Protein AF-A0A5P2BYT5-F1 (afdb_monomer)

Solvent-accessible surface area (backbone atoms only — not comparable to full-atom values): 4072 Å² total; per-residue (Å²): 135,81,80,78,80,73,51,73,60,55,52,51,35,52,52,40,45,52,56,42,52,55,44,45,75,71,32,69,52,35,60,75,68,70,51,45,74,66,59,51,51,35,51,51,51,39,51,50,34,53,53,50,44,59,48,50,56,52,52,54,59,70,67,52,77,77,81,83,128

Organism: Streptomyces venezuelae (NCBI:txid54571)

Radius of gyration: 16.9 Å; Cα contacts (8 Å, |Δi|>4): 36; chains: 1; bounding box: 37×19×48 Å

Structure (mmCIF, N/CA/C/O backbone):
data_AF-A0A5P2BYT5-F1
#
_entry.id   AF-A0A5P2BYT5-F1
#
loop_
_atom_site.group_PDB
_atom_site.id
_atom_site.type_symbol
_atom_site.label_atom_id
_atom_site.label_alt_id
_atom_site.label_comp_id
_atom_site.label_asym_id
_atom_site.label_entity_id
_atom_site.label_seq_id
_atom_site.pdbx_PDB_ins_code
_atom_site.Cartn_x
_atom_site.Cartn_y
_atom_site.Cartn_z
_atom_site.occupancy
_atom_site.B_iso_or_equiv
_atom_site.auth_seq_id
_atom_site.auth_comp_id
_atom_site.auth_asym_id
_atom_site.auth_atom_id
_atom_site.pdbx_PDB_model_num
ATOM 1 N N . MET A 1 1 ? -6.592 2.312 -29.918 1.00 43.56 1 MET A N 1
ATOM 2 C CA . MET A 1 1 ? -5.465 2.648 -29.022 1.00 43.56 1 MET A CA 1
ATOM 3 C C . MET A 1 1 ? -5.310 1.485 -28.061 1.00 43.56 1 MET A C 1
ATOM 5 O O . MET A 1 1 ? -6.211 1.266 -27.263 1.00 43.56 1 MET A O 1
ATOM 9 N N . SER A 1 2 ? -4.268 0.670 -28.218 1.00 39.91 2 SER A N 1
ATOM 10 C CA . SER A 1 2 ? -4.005 -0.434 -27.288 1.00 39.91 2 SER A CA 1
ATOM 11 C C . SER A 1 2 ? -3.504 0.143 -25.961 1.00 39.91 2 SER A C 1
ATOM 13 O O . SER A 1 2 ? -2.709 1.084 -26.002 1.00 39.91 2 SER A O 1
ATOM 15 N N . PRO A 1 3 ? -3.958 -0.360 -24.802 1.00 49.19 3 PRO A N 1
ATOM 16 C CA . PRO A 1 3 ? -3.453 0.111 -23.522 1.00 49.19 3 PRO A CA 1
ATOM 17 C C . PRO A 1 3 ? -1.963 -0.220 -23.441 1.00 49.19 3 PRO A C 1
ATOM 19 O O . PRO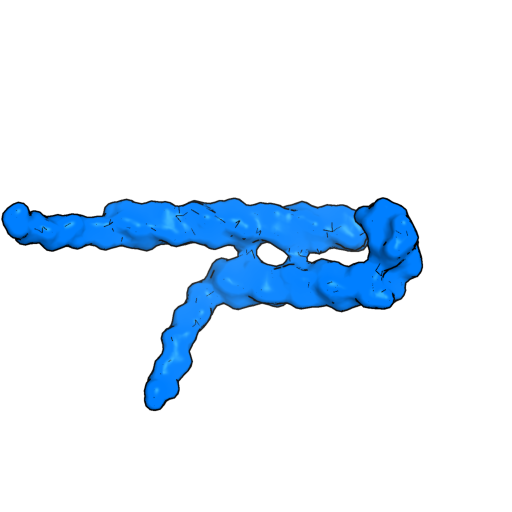 A 1 3 ? -1.564 -1.363 -23.667 1.00 49.19 3 PRO A O 1
ATOM 22 N N . VAL A 1 4 ? -1.140 0.786 -23.145 1.00 58.88 4 VAL A N 1
ATOM 23 C CA . VAL A 1 4 ? 0.255 0.561 -22.762 1.00 58.88 4 VAL A CA 1
ATOM 24 C C . VAL A 1 4 ? 0.219 -0.372 -21.555 1.00 58.88 4 VAL A C 1
ATOM 26 O O . VAL A 1 4 ? -0.440 -0.072 -20.559 1.00 58.88 4 VAL A O 1
ATOM 29 N N . ALA A 1 5 ? 0.835 -1.546 -21.680 1.00 58.69 5 ALA A N 1
ATOM 30 C CA . ALA A 1 5 ? 0.826 -2.532 -20.613 1.00 58.69 5 ALA A CA 1
ATOM 31 C C . ALA A 1 5 ? 1.582 -1.962 -19.409 1.00 58.69 5 ALA A C 1
ATOM 33 O O . ALA A 1 5 ? 2.789 -1.750 -19.476 1.00 58.69 5 ALA A O 1
ATOM 34 N N . THR A 1 6 ? 0.866 -1.711 -18.315 1.00 71.62 6 THR A N 1
ATOM 35 C CA . THR A 1 6 ? 1.463 -1.267 -17.056 1.00 71.62 6 THR A CA 1
ATOM 36 C C . THR A 1 6 ? 2.443 -2.336 -16.547 1.00 71.62 6 THR A C 1
ATOM 38 O O . THR A 1 6 ? 2.029 -3.500 -16.389 1.00 71.62 6 THR A O 1
ATOM 41 N N . PRO A 1 7 ? 3.714 -1.983 -16.269 1.00 83.25 7 PRO A N 1
ATOM 42 C CA . PRO A 1 7 ? 4.703 -2.900 -15.709 1.00 83.25 7 PRO A CA 1
ATOM 43 C C . PRO A 1 7 ? 4.180 -3.636 -14.468 1.00 83.25 7 PRO A C 1
ATOM 45 O O . PRO A 1 7 ? 3.310 -3.144 -13.740 1.00 83.25 7 PRO A O 1
ATOM 48 N N . ALA A 1 8 ? 4.679 -4.850 -14.222 1.00 86.00 8 ALA A N 1
ATOM 49 C CA . ALA A 1 8 ? 4.229 -5.668 -13.092 1.00 86.00 8 ALA A CA 1
ATOM 50 C C . ALA A 1 8 ? 4.473 -4.961 -11.747 1.00 86.00 8 ALA A C 1
ATOM 52 O O . ALA A 1 8 ? 3.630 -5.009 -10.851 1.00 86.00 8 ALA A O 1
ATOM 53 N N . GLU A 1 9 ? 5.587 -4.245 -11.641 1.00 83.06 9 GLU A N 1
ATOM 54 C CA . GLU A 1 9 ? 5.993 -3.444 -10.494 1.00 83.06 9 GLU A CA 1
ATOM 55 C C . GLU A 1 9 ? 5.028 -2.283 -10.241 1.00 83.06 9 GLU A C 1
ATOM 57 O O . GLU A 1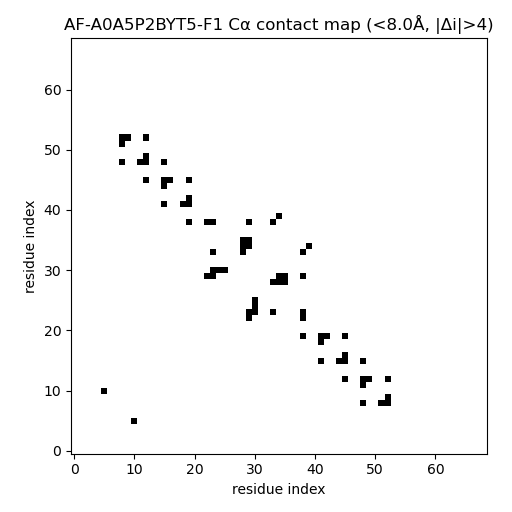 9 ? 4.687 -1.997 -9.091 1.00 83.06 9 GLU A O 1
ATOM 62 N N . GLU A 1 10 ? 4.540 -1.641 -11.304 1.00 87.00 10 GLU A N 1
ATOM 63 C CA . GLU A 1 10 ? 3.605 -0.521 -11.202 1.00 87.00 10 GLU A CA 1
ATOM 64 C C . GLU A 1 10 ? 2.206 -1.006 -10.813 1.00 87.00 10 GLU A C 1
ATOM 66 O O . GLU A 1 10 ? 1.601 -0.453 -9.893 1.00 87.00 10 GLU A O 1
ATOM 71 N N . ARG A 1 11 ? 1.739 -2.124 -11.385 1.00 90.62 11 ARG A N 1
ATOM 72 C CA . ARG A 1 11 ? 0.496 -2.781 -10.940 1.00 90.62 11 ARG A CA 1
ATOM 73 C C . ARG A 1 11 ? 0.564 -3.189 -9.469 1.00 90.62 11 ARG A C 1
ATOM 75 O O . ARG A 1 11 ? -0.382 -2.959 -8.715 1.00 90.62 11 ARG A O 1
ATOM 82 N N . GLN A 1 12 ? 1.694 -3.746 -9.037 1.00 89.88 12 GLN A N 1
ATOM 83 C CA . GLN A 1 12 ? 1.902 -4.112 -7.640 1.00 89.88 12 GLN A CA 1
ATOM 84 C C . GLN A 1 12 ? 1.903 -2.880 -6.723 1.00 89.88 12 GLN A C 1
ATOM 86 O O . GLN A 1 12 ? 1.321 -2.920 -5.636 1.00 89.88 12 GLN A O 1
ATOM 91 N N . ALA A 1 13 ? 2.524 -1.775 -7.142 1.00 90.00 13 ALA A N 1
ATOM 92 C CA . ALA A 1 13 ? 2.522 -0.533 -6.377 1.00 90.00 13 ALA A CA 1
ATOM 93 C C . ALA A 1 13 ? 1.112 0.057 -6.234 1.00 90.00 13 ALA A C 1
ATOM 95 O O . ALA A 1 13 ? 0.731 0.433 -5.124 1.00 90.00 13 ALA A O 1
ATOM 96 N N . GLN A 1 14 ? 0.331 0.071 -7.318 1.00 92.75 14 GLN A N 1
ATOM 97 C CA . GLN A 1 14 ? -1.063 0.521 -7.319 1.00 92.75 14 GLN A CA 1
ATOM 98 C C . GLN A 1 14 ? -1.928 -0.329 -6.381 1.00 92.75 14 GLN A C 1
ATOM 100 O O . GLN A 1 14 ? -2.654 0.221 -5.555 1.00 92.75 14 GLN A O 1
ATOM 105 N N . HIS A 1 15 ? -1.800 -1.658 -6.438 1.00 95.44 15 HIS A N 1
ATOM 106 C CA . HIS A 1 15 ? -2.549 -2.563 -5.566 1.00 95.44 15 HIS A CA 1
ATOM 107 C C . HIS A 1 15 ? -2.234 -2.328 -4.081 1.00 95.44 15 HIS A C 1
ATOM 109 O O . HIS A 1 15 ? -3.139 -2.173 -3.262 1.00 95.44 15 HIS A O 1
ATOM 115 N N . VAL A 1 16 ? -0.948 -2.239 -3.724 1.00 94.62 16 VAL A N 1
ATOM 116 C CA . VAL A 1 16 ? -0.528 -1.985 -2.337 1.00 94.62 16 VAL A CA 1
ATOM 117 C C . VAL A 1 16 ? -1.000 -0.612 -1.848 1.00 94.62 16 VAL A C 1
ATOM 119 O O . VAL A 1 16 ? -1.400 -0.480 -0.690 1.00 94.62 16 VAL A O 1
ATOM 122 N N . TYR A 1 17 ? -0.979 0.404 -2.713 1.00 94.56 17 TYR A N 1
ATOM 123 C CA . TYR A 1 17 ? -1.484 1.733 -2.380 1.00 94.56 17 TYR A CA 1
ATOM 124 C C . TYR A 1 17 ? -3.004 1.734 -2.160 1.00 94.56 17 TYR A C 1
ATOM 126 O O . TYR A 1 17 ? -3.464 2.264 -1.151 1.00 94.56 17 TYR A O 1
ATOM 134 N N . ALA A 1 18 ? -3.774 1.067 -3.024 1.00 96.38 18 ALA A N 1
ATOM 135 C CA . ALA A 1 18 ? -5.218 0.908 -2.855 1.00 96.38 18 ALA A CA 1
ATOM 136 C C . ALA A 1 18 ? -5.564 0.193 -1.538 1.00 96.38 18 ALA A C 1
ATOM 138 O O . ALA A 1 18 ? -6.413 0.664 -0.785 1.00 96.38 18 ALA A O 1
ATOM 139 N N . SER A 1 19 ? -4.854 -0.891 -1.203 1.00 96.00 19 SER A N 1
ATOM 140 C CA . SER A 1 19 ? -5.028 -1.579 0.085 1.00 96.00 19 SER A CA 1
ATOM 141 C C . SER A 1 19 ? -4.703 -0.683 1.284 1.00 96.00 19 SER A C 1
ATOM 143 O O . SER A 1 19 ? -5.366 -0.768 2.315 1.00 96.00 19 SER A O 1
ATOM 145 N N . LEU A 1 20 ? -3.686 0.179 1.171 1.00 94.38 20 LEU A N 1
ATOM 146 C CA . LEU A 1 20 ? -3.342 1.138 2.221 1.00 94.38 20 LEU A CA 1
ATOM 147 C C . LEU A 1 20 ? -4.445 2.190 2.415 1.00 94.38 20 LEU A C 1
ATOM 149 O O . LEU A 1 20 ? -4.757 2.514 3.558 1.00 94.38 20 LEU A O 1
ATO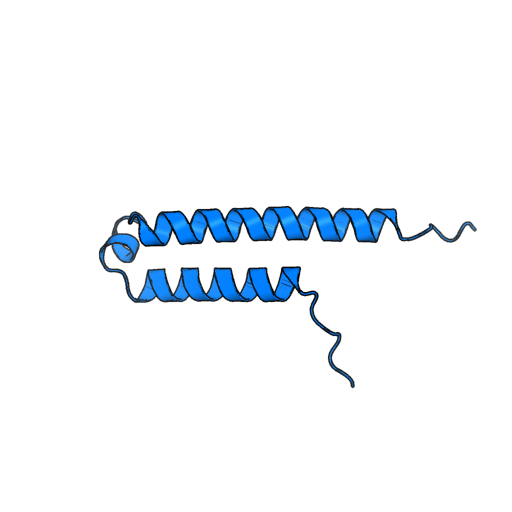M 153 N N . LEU A 1 21 ? -5.033 2.702 1.331 1.00 94.75 21 LEU A N 1
ATOM 154 C CA . LEU A 1 21 ? -6.134 3.668 1.392 1.00 94.75 21 LEU A CA 1
ATOM 155 C C . LEU A 1 21 ? -7.393 3.060 2.011 1.00 94.75 21 LEU A C 1
ATOM 157 O O . LEU A 1 21 ? -7.898 3.610 2.985 1.00 94.75 21 LEU A O 1
ATOM 161 N N . ALA A 1 22 ? -7.820 1.888 1.534 1.00 95.50 22 ALA A N 1
ATOM 162 C CA . ALA A 1 22 ? -8.960 1.169 2.106 1.00 95.50 22 ALA A CA 1
ATOM 163 C C . ALA A 1 22 ? -8.774 0.933 3.615 1.00 95.50 22 ALA A C 1
ATOM 165 O O . ALA A 1 22 ? -9.681 1.130 4.419 1.00 95.50 22 ALA A O 1
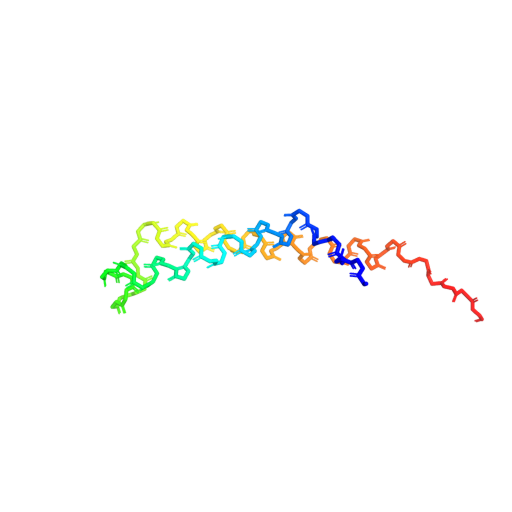ATOM 166 N N . HIS A 1 23 ? -7.549 0.608 4.039 1.00 95.00 23 HIS A N 1
ATOM 167 C CA . HIS A 1 23 ? -7.256 0.447 5.456 1.00 95.00 23 HIS A CA 1
ATOM 168 C C . HIS A 1 23 ? -7.425 1.739 6.269 1.00 95.00 23 HIS A C 1
ATOM 170 O O . HIS A 1 23 ? -7.866 1.676 7.415 1.00 95.00 23 HIS A O 1
ATOM 176 N N . TYR A 1 24 ? -7.079 2.903 5.713 1.00 92.56 24 TYR A N 1
ATOM 177 C CA . TYR A 1 24 ? -7.312 4.182 6.389 1.00 92.56 24 TYR A CA 1
ATOM 178 C C . TYR A 1 24 ? -8.788 4.547 6.480 1.00 92.56 24 TYR A C 1
ATOM 180 O O . TYR A 1 24 ? -9.168 5.233 7.422 1.00 92.56 24 TYR A O 1
ATOM 188 N N . GLU A 1 25 ? -9.615 4.100 5.542 1.00 93.25 25 GLU A N 1
ATOM 189 C CA . GLU A 1 25 ? -11.056 4.350 5.574 1.00 93.25 25 GLU A CA 1
ATOM 190 C C . GLU A 1 25 ? -11.751 3.489 6.642 1.00 93.25 25 GLU A C 1
ATOM 192 O O . GLU A 1 25 ? -12.586 3.995 7.400 1.00 93.25 25 GLU A O 1
ATOM 197 N N . ASP A 1 26 ? -11.321 2.232 6.785 1.00 93.50 26 ASP A N 1
ATOM 198 C CA . ASP A 1 26 ? -12.002 1.241 7.627 1.00 93.50 26 ASP A CA 1
ATOM 199 C C . ASP A 1 26 ? -11.397 1.065 9.033 1.00 93.50 26 ASP A C 1
ATOM 201 O O . ASP A 1 26 ? -12.069 0.593 9.954 1.00 93.50 26 ASP A O 1
ATOM 205 N N . CYS A 1 27 ? -10.130 1.431 9.257 1.00 94.94 27 CYS A N 1
ATOM 206 C CA . CYS A 1 27 ? -9.470 1.204 10.545 1.00 94.94 27 CYS A CA 1
ATOM 207 C C . CYS A 1 27 ? -9.609 2.400 11.495 1.00 94.94 27 CYS A C 1
ATOM 209 O O . CYS A 1 27 ? -8.903 3.400 11.362 1.00 94.94 27 CYS A O 1
ATOM 211 N N . GLY A 1 28 ? -10.433 2.256 12.538 1.00 89.62 28 GLY A N 1
ATOM 212 C CA . GLY A 1 28 ? -10.626 3.288 13.567 1.00 89.62 28 GLY A CA 1
ATOM 213 C C . GLY A 1 28 ? -9.323 3.807 14.196 1.00 89.62 28 GLY A C 1
ATOM 214 O O . GLY A 1 28 ? -9.119 5.016 14.267 1.00 89.62 28 GLY A O 1
ATOM 215 N N . SER A 1 29 ? -8.395 2.920 14.575 1.00 88.94 29 SER A N 1
ATOM 216 C CA . SER A 1 29 ? -7.096 3.320 15.149 1.00 88.94 29 SER A CA 1
ATOM 217 C C . SER A 1 29 ? -6.241 4.108 14.157 1.00 88.94 29 SER A C 1
ATOM 219 O O . SER A 1 29 ? -5.669 5.143 14.492 1.00 88.94 29 SER A O 1
ATOM 221 N N . CYS A 1 30 ? -6.185 3.651 12.905 1.00 91.56 30 CYS A N 1
ATOM 222 C CA . CYS A 1 30 ? -5.400 4.310 11.873 1.00 91.56 30 CYS A CA 1
ATOM 223 C C . CYS A 1 30 ? -6.066 5.610 11.353 1.00 91.56 30 CYS A C 1
ATOM 225 O O . CYS A 1 30 ? -5.351 6.473 10.852 1.00 91.56 30 CYS A O 1
ATOM 227 N N . ARG A 1 31 ? -7.377 5.823 11.563 1.00 88.31 31 ARG A N 1
ATOM 228 C CA . ARG A 1 31 ? -8.059 7.115 11.328 1.00 88.31 31 ARG A CA 1
ATOM 229 C C . ARG A 1 31 ? -7.705 8.195 12.346 1.00 88.31 31 ARG A C 1
ATOM 231 O O . ARG A 1 31 ? -7.673 9.366 11.986 1.00 88.31 31 ARG A O 1
ATOM 238 N N . VAL A 1 32 ? -7.483 7.813 13.603 1.00 87.31 32 VAL A N 1
ATOM 239 C CA . VAL A 1 32 ? -7.219 8.762 14.698 1.00 87.31 32 VAL A CA 1
ATOM 240 C C . VAL A 1 32 ? -5.721 8.992 14.869 1.00 87.31 32 VAL A C 1
ATOM 242 O O . VAL A 1 32 ? -5.262 10.129 14.880 1.00 87.31 32 VAL A O 1
ATOM 245 N N . GLU A 1 33 ? -4.948 7.912 14.964 1.00 85.69 33 GLU A N 1
ATOM 246 C CA . GLU A 1 33 ? -3.536 7.963 15.361 1.00 85.69 33 GLU A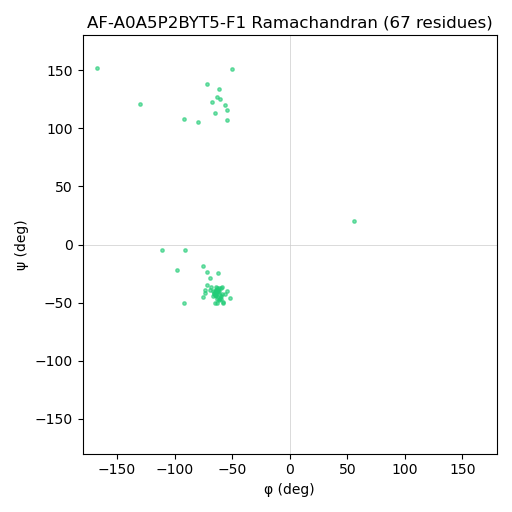 CA 1
ATOM 247 C C . GLU A 1 33 ? -2.581 7.613 14.218 1.00 85.69 33 GLU A C 1
ATOM 249 O O . GLU A 1 33 ? -1.362 7.657 14.383 1.00 85.69 33 GLU A O 1
ATOM 254 N N . ASN A 1 34 ? -3.107 7.216 13.051 1.00 79.00 34 ASN A N 1
ATOM 255 C CA . ASN A 1 34 ? -2.308 6.691 11.940 1.00 79.00 34 ASN A CA 1
ATOM 256 C C . ASN A 1 34 ? -1.445 5.471 12.349 1.00 79.00 34 ASN A C 1
ATOM 258 O O . ASN A 1 34 ? -0.471 5.095 11.685 1.00 79.00 34 ASN A O 1
ATOM 262 N N . TYR A 1 35 ? -1.797 4.803 13.447 1.00 82.12 35 TYR A N 1
ATOM 263 C CA . TYR A 1 35 ? -0.998 3.734 14.018 1.00 82.12 35 TYR A CA 1
ATOM 264 C C . TYR A 1 35 ? -1.839 2.495 14.301 1.00 82.12 35 TYR A C 1
ATOM 266 O O . TYR A 1 35 ? -2.815 2.513 15.042 1.00 82.12 35 TYR A O 1
ATOM 274 N N . CYS A 1 36 ? -1.436 1.404 13.660 1.00 94.75 36 CYS A N 1
ATOM 275 C CA . CYS A 1 36 ? -1.953 0.065 13.855 1.00 94.75 36 CYS A CA 1
ATOM 276 C C . CYS A 1 36 ? -0.985 -0.908 1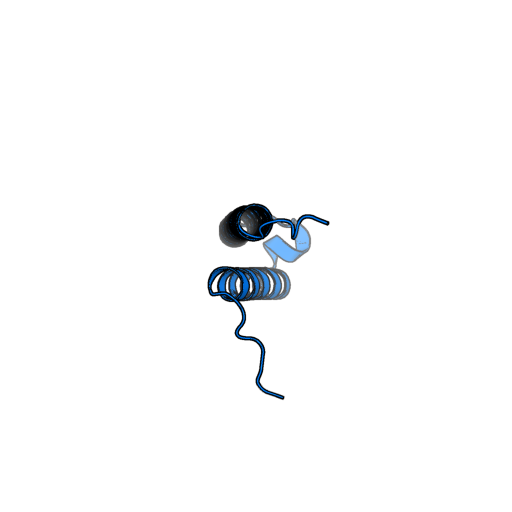3.156 1.00 94.75 36 CYS A C 1
ATOM 278 O O . CYS A 1 36 ? -0.299 -0.538 12.197 1.00 94.75 36 CYS A O 1
ATOM 280 N N . GLU A 1 37 ? -0.880 -2.150 13.630 1.00 94.62 37 GLU A N 1
ATOM 281 C CA . GLU A 1 37 ? 0.125 -3.094 13.118 1.00 94.62 37 GLU A CA 1
ATOM 282 C C . GLU A 1 37 ? -0.097 -3.430 11.628 1.00 94.62 37 GLU A C 1
ATOM 284 O O . GLU A 1 37 ? 0.853 -3.472 10.839 1.00 94.62 37 GLU A O 1
ATOM 289 N N . ALA A 1 38 ? -1.363 -3.596 11.226 1.00 93.06 38 ALA A N 1
ATOM 290 C CA . ALA A 1 38 ? -1.765 -3.821 9.839 1.00 93.06 38 ALA A CA 1
ATOM 291 C C . ALA A 1 38 ? -1.411 -2.627 8.933 1.00 93.06 38 ALA A C 1
ATOM 293 O O . ALA A 1 38 ? -0.716 -2.809 7.931 1.00 93.06 38 ALA A O 1
ATOM 294 N N . GLY A 1 39 ? -1.772 -1.400 9.322 1.00 93.62 39 GLY A N 1
ATOM 295 C CA . GLY A 1 39 ? -1.366 -0.181 8.615 1.00 93.62 39 GLY A CA 1
ATOM 296 C C . GLY A 1 39 ? 0.156 -0.022 8.540 1.00 93.62 39 GLY A C 1
ATOM 297 O O . GLY A 1 39 ? 0.701 0.355 7.503 1.00 93.62 39 GLY A O 1
ATOM 298 N N . GLY A 1 40 ? 0.878 -0.410 9.595 1.00 95.12 40 GLY A N 1
ATOM 299 C CA . GLY A 1 40 ? 2.340 -0.464 9.604 1.00 95.12 40 GLY A CA 1
ATOM 300 C C . GLY A 1 40 ? 2.914 -1.420 8.551 1.00 95.12 40 GLY A C 1
ATOM 301 O O . GLY A 1 40 ? 3.860 -1.056 7.847 1.00 95.12 40 GLY A O 1
ATOM 302 N N . ARG A 1 41 ? 2.333 -2.618 8.398 1.00 95.81 41 ARG A N 1
ATOM 303 C CA . ARG A 1 41 ? 2.700 -3.570 7.332 1.00 95.81 41 ARG A CA 1
ATOM 304 C C . ARG A 1 41 ? 2.445 -2.980 5.943 1.00 95.81 41 ARG A C 1
ATOM 306 O O . ARG A 1 41 ? 3.348 -3.016 5.109 1.00 95.81 41 ARG A O 1
ATOM 313 N N . LEU A 1 42 ? 1.276 -2.379 5.721 1.00 94.62 42 LEU A N 1
ATOM 314 C CA . LEU A 1 42 ? 0.901 -1.784 4.432 1.00 94.62 42 LEU A CA 1
ATOM 315 C C . LEU A 1 42 ? 1.797 -0.598 4.053 1.00 94.62 42 LEU A C 1
ATOM 317 O O . LEU A 1 42 ? 2.263 -0.517 2.920 1.00 94.62 42 LEU A O 1
ATOM 321 N N . ARG A 1 43 ? 2.146 0.276 5.005 1.00 94.44 43 ARG A N 1
ATOM 322 C CA . ARG A 1 43 ? 3.108 1.366 4.769 1.00 94.44 43 ARG A CA 1
ATOM 323 C C . ARG A 1 43 ? 4.498 0.851 4.402 1.00 94.44 43 ARG A C 1
ATOM 325 O O . ARG A 1 43 ? 5.136 1.411 3.510 1.00 94.44 43 ARG A O 1
ATOM 332 N N . ARG A 1 44 ? 4.978 -0.210 5.064 1.00 96.00 44 ARG A N 1
ATOM 333 C CA . ARG A 1 44 ? 6.263 -0.843 4.718 1.00 96.00 44 ARG A CA 1
ATOM 334 C C . ARG A 1 44 ? 6.224 -1.451 3.318 1.00 96.00 44 ARG A C 1
ATOM 336 O O . ARG A 1 44 ? 7.158 -1.225 2.553 1.00 96.00 44 ARG A O 1
ATOM 343 N N . ALA A 1 45 ? 5.144 -2.151 2.975 1.00 94.19 45 ALA A N 1
ATOM 344 C CA . ALA A 1 45 ? 4.939 -2.699 1.638 1.00 94.19 45 ALA A CA 1
ATOM 345 C C . ALA A 1 45 ? 4.916 -1.587 0.576 1.00 94.19 45 ALA A C 1
ATOM 347 O O . ALA A 1 45 ? 5.648 -1.669 -0.405 1.00 94.19 45 ALA A O 1
ATOM 348 N N . HIS A 1 46 ? 4.172 -0.503 0.815 1.00 93.44 46 HIS A N 1
ATOM 349 C CA . HIS A 1 46 ? 4.102 0.646 -0.091 1.00 93.44 46 HIS A CA 1
ATOM 350 C C . HIS A 1 46 ? 5.468 1.324 -0.271 1.00 93.44 46 HIS A C 1
ATOM 352 O O . HIS A 1 46 ? 5.860 1.703 -1.372 1.00 93.44 46 HIS A O 1
ATOM 358 N N . ARG A 1 47 ? 6.252 1.451 0.806 1.00 94.38 47 ARG A N 1
ATOM 359 C CA . ARG A 1 47 ? 7.618 1.977 0.705 1.00 94.38 47 ARG A CA 1
ATOM 360 C C . ARG A 1 47 ? 8.512 1.065 -0.139 1.00 94.38 47 ARG A C 1
ATOM 362 O O . ARG A 1 47 ? 9.304 1.572 -0.928 1.00 94.38 47 ARG A O 1
ATOM 369 N N . ALA A 1 48 ? 8.391 -0.253 0.014 1.00 92.88 48 ALA A N 1
ATOM 370 C CA . ALA A 1 48 ? 9.171 -1.215 -0.757 1.00 92.88 48 ALA A CA 1
ATOM 371 C C . ALA A 1 48 ? 8.838 -1.158 -2.257 1.00 92.88 48 ALA A C 1
ATOM 373 O O . ALA A 1 48 ? 9.759 -1.114 -3.072 1.00 92.88 48 ALA A O 1
ATOM 374 N N . THR A 1 49 ? 7.554 -1.069 -2.625 1.00 91.50 49 THR A N 1
ATOM 375 C CA . THR A 1 49 ? 7.142 -0.953 -4.035 1.00 91.50 49 THR A CA 1
ATOM 376 C C . THR A 1 49 ? 7.628 0.350 -4.667 1.00 91.50 49 THR A C 1
ATOM 378 O O . THR A 1 49 ? 8.145 0.324 -5.778 1.00 91.50 49 THR A O 1
ATOM 381 N N . ARG A 1 50 ? 7.590 1.480 -3.945 1.00 89.56 50 ARG A N 1
ATOM 382 C CA . ARG A 1 50 ? 8.155 2.754 -4.435 1.00 89.56 50 ARG A CA 1
ATOM 383 C C . ARG A 1 50 ? 9.662 2.694 -4.681 1.00 89.56 50 ARG A C 1
ATOM 385 O O . ARG A 1 50 ? 10.151 3.269 -5.649 1.00 89.56 50 ARG A O 1
ATOM 392 N N . VAL A 1 51 ? 10.409 2.014 -3.810 1.00 90.31 51 VAL A N 1
ATOM 393 C CA . VAL A 1 51 ? 11.855 1.820 -4.006 1.00 90.31 51 VAL A CA 1
ATOM 394 C C . VAL A 1 51 ? 12.126 0.929 -5.219 1.00 90.31 51 VAL A C 1
ATOM 396 O O . VAL A 1 51 ? 13.065 1.211 -5.963 1.00 90.31 51 VAL A O 1
ATOM 399 N N . ALA A 1 52 ? 11.324 -0.121 -5.419 1.00 84.00 52 ALA A N 1
ATOM 400 C CA . ALA A 1 52 ? 11.430 -1.004 -6.578 1.00 84.00 52 ALA A CA 1
ATOM 401 C C . ALA A 1 52 ? 11.142 -0.256 -7.888 1.00 84.00 52 ALA A C 1
ATOM 403 O O . ALA A 1 52 ? 11.959 -0.327 -8.800 1.00 84.00 52 ALA A O 1
ATOM 404 N N . LEU A 1 53 ? 10.070 0.542 -7.936 1.00 84.50 53 LEU A N 1
ATOM 405 C CA . LEU A 1 53 ? 9.744 1.388 -9.088 1.00 84.50 53 LEU A CA 1
ATOM 406 C C . LEU A 1 53 ? 10.865 2.364 -9.424 1.00 84.50 53 LEU A C 1
ATOM 408 O O . LEU A 1 53 ? 11.367 2.356 -10.540 1.00 84.50 53 LEU A O 1
ATOM 412 N N . GLY A 1 54 ? 11.361 3.113 -8.436 1.00 84.50 54 GLY A N 1
ATOM 413 C CA . GLY A 1 54 ? 12.470 4.031 -8.684 1.00 84.50 54 GLY A CA 1
ATOM 414 C C . GLY A 1 54 ? 13.753 3.321 -9.141 1.00 84.50 54 GLY A C 1
ATOM 415 O O . GLY A 1 54 ? 14.603 3.943 -9.770 1.00 84.50 54 GLY A O 1
ATOM 416 N N . ARG A 1 55 ? 13.949 2.033 -8.815 1.00 82.19 55 ARG A N 1
ATOM 417 C CA . ARG A 1 55 ? 15.055 1.231 -9.371 1.00 82.19 55 ARG A CA 1
ATOM 418 C C . ARG A 1 55 ? 14.780 0.833 -10.819 1.00 82.19 55 ARG A C 1
ATOM 420 O O . ARG A 1 55 ? 15.689 0.996 -11.622 1.00 82.19 55 ARG A O 1
ATOM 427 N N . ALA A 1 56 ? 13.571 0.367 -11.130 1.00 75.81 56 ALA A N 1
ATOM 428 C CA . ALA A 1 56 ? 13.162 0.010 -12.487 1.00 75.81 56 ALA A CA 1
ATOM 429 C C . ALA A 1 56 ? 13.301 1.205 -13.443 1.00 75.81 56 ALA A C 1
ATOM 431 O O . ALA A 1 56 ? 14.024 1.096 -14.427 1.00 75.81 56 ALA A O 1
ATOM 432 N N . GLU A 1 57 ? 12.773 2.375 -13.069 1.00 78.19 57 GLU A N 1
ATOM 433 C CA . GLU A 1 57 ? 12.886 3.619 -13.848 1.00 78.19 57 GLU A CA 1
ATOM 434 C C . GLU A 1 57 ? 14.350 3.992 -14.135 1.00 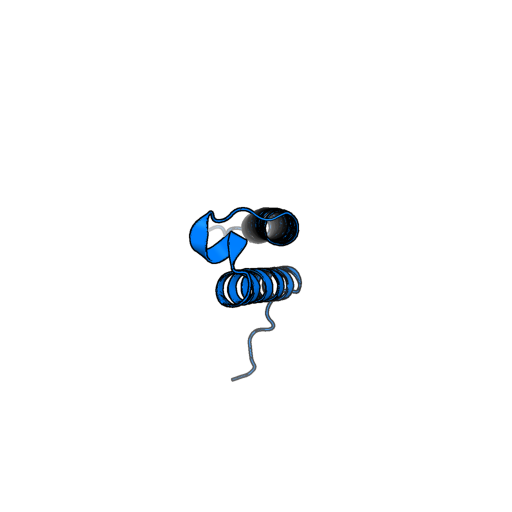78.19 57 GLU A C 1
ATOM 436 O O . GLU A 1 57 ? 14.707 4.376 -15.248 1.00 78.19 57 GLU A O 1
ATOM 441 N N . ARG A 1 58 ? 15.239 3.849 -13.139 1.00 75.81 58 ARG A N 1
ATOM 442 C CA . ARG A 1 58 ? 16.678 4.108 -13.321 1.00 75.81 58 ARG A CA 1
ATOM 443 C C . ARG A 1 58 ? 17.349 3.088 -14.237 1.00 75.81 58 ARG A C 1
ATOM 445 O O . ARG A 1 58 ? 18.256 3.458 -14.975 1.00 75.81 58 ARG A O 1
ATOM 452 N N . THR A 1 59 ? 16.945 1.822 -14.178 1.00 71.69 59 THR A N 1
ATOM 453 C CA . THR A 1 59 ? 17.465 0.774 -15.065 1.00 71.69 59 THR A CA 1
ATOM 454 C C . THR A 1 59 ? 16.988 0.982 -16.502 1.00 71.69 59 THR A C 1
ATOM 456 O O . THR A 1 59 ? 17.790 0.834 -17.421 1.00 71.69 59 THR A O 1
ATOM 459 N N . GLU A 1 60 ? 15.738 1.393 -16.710 1.00 66.88 60 GLU A N 1
ATOM 460 C CA . GLU A 1 60 ? 15.206 1.745 -18.033 1.00 66.88 60 GLU A CA 1
ATOM 461 C C . GLU A 1 60 ? 15.899 2.988 -18.611 1.00 66.88 60 GLU A C 1
ATOM 463 O O . GLU A 1 60 ? 16.321 2.983 -19.769 1.00 66.88 60 GLU A O 1
ATOM 468 N N . ALA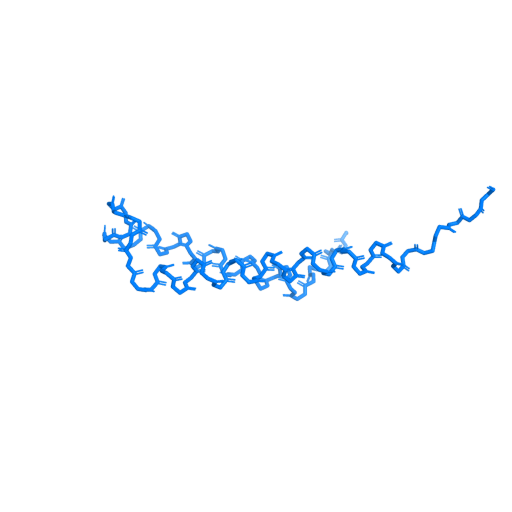 A 1 61 ? 16.128 4.016 -17.786 1.00 64.44 61 ALA A N 1
ATOM 469 C CA . ALA A 1 61 ? 16.870 5.211 -18.188 1.00 64.44 61 ALA A CA 1
ATOM 470 C C . ALA A 1 61 ? 18.332 4.904 -18.558 1.00 64.44 61 ALA A C 1
ATOM 472 O O . ALA A 1 61 ? 18.847 5.447 -19.530 1.00 64.44 61 ALA A O 1
ATOM 473 N N . ALA A 1 62 ? 18.999 4.007 -17.823 1.00 62.81 62 ALA A N 1
ATOM 474 C CA . ALA A 1 62 ? 20.366 3.575 -18.128 1.00 62.81 62 ALA A CA 1
ATOM 475 C C . ALA A 1 62 ? 20.461 2.673 -19.374 1.00 62.81 62 ALA A C 1
ATOM 477 O O . ALA A 1 62 ? 21.523 2.585 -19.985 1.00 62.81 62 ALA A O 1
ATOM 478 N N . SER A 1 63 ? 19.367 1.999 -19.737 1.00 58.97 63 SER A N 1
ATOM 479 C CA . SER A 1 63 ? 19.297 1.098 -20.895 1.00 58.97 63 SER A CA 1
ATOM 480 C C . SER A 1 63 ? 18.859 1.805 -22.178 1.00 58.97 63 SER A C 1
ATOM 482 O O . SER A 1 63 ? 18.859 1.178 -23.232 1.00 58.97 63 SER A O 1
ATOM 484 N N . SER A 1 64 ? 18.504 3.093 -22.104 1.00 53.69 64 SER A N 1
ATOM 485 C CA . SER A 1 64 ? 18.278 3.941 -23.274 1.00 53.69 64 SER A CA 1
ATOM 486 C C . SER A 1 64 ? 19.642 4.405 -23.799 1.00 53.69 64 SER A C 1
ATOM 488 O O . SER A 1 64 ? 20.273 5.251 -23.161 1.00 53.69 64 SER A O 1
ATOM 490 N N . PRO A 1 65 ? 20.153 3.863 -24.921 1.00 49.09 65 PRO A N 1
ATOM 491 C CA . PRO A 1 65 ? 21.372 4.381 -25.514 1.00 49.09 65 PRO A CA 1
ATOM 492 C C . PRO A 1 65 ? 21.046 5.779 -26.030 1.00 49.09 65 PRO A C 1
ATOM 494 O O . PRO A 1 65 ? 20.123 5.944 -26.826 1.00 49.09 65 PRO A O 1
ATOM 497 N N . GLY A 1 66 ? 21.785 6.785 -25.566 1.00 53.16 66 GLY A N 1
ATOM 498 C CA . GLY A 1 66 ? 21.767 8.090 -26.208 1.00 53.16 66 GLY A CA 1
ATOM 499 C C .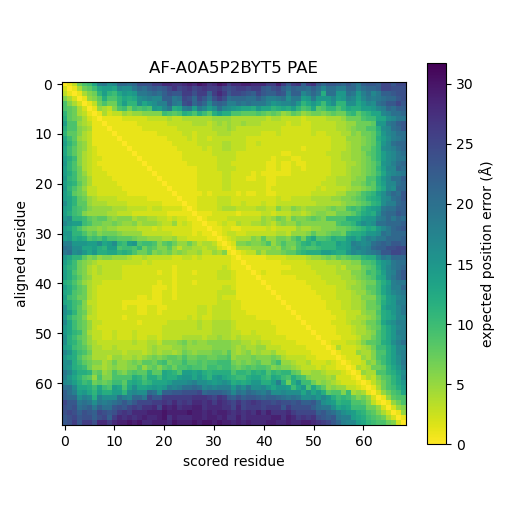 GLY A 1 66 ? 22.103 7.904 -27.683 1.00 53.16 66 GLY A C 1
ATOM 500 O O . GLY A 1 66 ? 23.202 7.454 -28.013 1.00 53.16 66 GLY A O 1
ATOM 501 N N . GLU A 1 67 ? 21.145 8.212 -28.555 1.00 49.78 67 GLU A N 1
ATOM 502 C CA . GLU A 1 67 ? 21.419 8.500 -29.954 1.00 49.78 67 GLU A CA 1
ATOM 503 C C . GLU A 1 67 ? 22.468 9.612 -29.979 1.00 49.78 67 GLU A C 1
ATOM 505 O O . GLU A 1 67 ? 22.208 10.755 -29.599 1.00 49.78 67 GLU A O 1
ATOM 510 N N . GLY A 1 68 ? 23.694 9.239 -30.343 1.00 53.06 68 GLY A N 1
ATOM 511 C CA . GLY A 1 68 ? 24.729 10.198 -30.673 1.00 53.06 68 GLY A CA 1
ATOM 512 C C . GLY A 1 68 ? 24.282 11.018 -31.879 1.00 53.06 68 GLY A C 1
ATOM 513 O O . GLY A 1 68 ? 23.796 10.473 -32.870 1.00 53.06 68 GLY A O 1
ATOM 514 N N . SER A 1 69 ? 24.452 12.329 -31.788 1.00 47.16 69 SER A N 1
ATOM 515 C CA . SER A 1 69 ? 24.514 13.243 -32.927 1.00 47.16 69 SER A CA 1
ATOM 516 C C . SER A 1 69 ? 25.737 14.124 -32.756 1.00 47.16 69 SER A C 1
ATOM 518 O O . SER A 1 69 ? 25.968 14.567 -31.607 1.00 47.16 69 SER A O 1
#

Secondary structure (DSSP, 8-state):
-PPP---HHHHHHHHHHHHHHHHHHH-HHHHHTS--HHHHHHHHHHHHHHHHHHHHHHHHHHHS-----

Sequence (69 aa):
MSPVATPAEERQAQHVYASLLAHYEDCGSCRVENYCEAGGRLRRAHRATRVALGRAERTEAASSPGEGS

Mean predicted aligned error: 8.19 Å

pLDDT: mean 81.77, std 16.12, range [39.91, 96.38]

Foldseek 3Di:
DDPPDDDPLRVQLVVLVVVLVVCCVPPPCCVPPVDDVVNVVSVVSNVVSVVVVVVVVVVVVVPPPPPDD